Protein AF-A0A8T6N472-F1 (afdb_monomer_lite)

pLDDT: mean 92.0, std 5.85, range [60.22, 97.44]

Secondary structure (DSSP, 8-state):
---SSHHHHHHHHHHHHHHHTTS-HHHHHHHHHHHHHTSPB-S----TT-GGGPPPHHHHHHH--B-HHHHHHHHHHHHHT-TT--S-EEEEEEE-TT--EEEEEEETTTTEEESSSTT--EEGGG---EEEEEEEGGGS---

Sequence (143 aa):
MWPDKFEDRLRSWHDLRQFVQSIPLRDQLNAIAKWWGHCPRISHAIHWNDQSNWPDPWDLLADNSFDDLAIALGMSYTITMLEDLDSSVEIALATDDHAQEYNLVMVDDRKYILNYEPWEAVSTERFEFNITKTIDARTIRIE

Foldseek 3Di:
DQDPDLVVNVVVLVVLLVVLLVDDPQVNLLSLLQRLLPQDEDPDPDDPVPLVPQDALSVLSVVSYDHLLSSLLNSQNSQVPRPPDPKWWKFFFKAAPVRDTHGWIAIRPNQWIGSPDRNHIDGCVVGDIHTPDMDGSVVHDND

Radius of gyration: 14.11 Å; chains: 1; bounding box: 33×3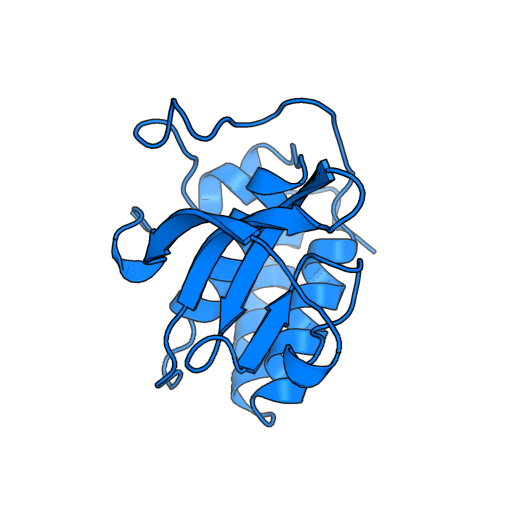0×42 Å

Structure (mmCIF, N/CA/C/O backbone):
data_AF-A0A8T6N472-F1
#
_entry.id   AF-A0A8T6N472-F1
#
loop_
_atom_site.group_PDB
_atom_site.id
_atom_site.type_symbol
_atom_site.label_atom_id
_atom_site.label_alt_id
_atom_site.label_comp_id
_atom_site.label_asym_id
_atom_site.label_entity_id
_atom_site.label_seq_id
_atom_site.pdbx_PDB_ins_code
_atom_site.Cartn_x
_atom_site.Cartn_y
_atom_site.Cartn_z
_atom_site.occupancy
_atom_site.B_iso_or_equiv
_atom_site.auth_seq_id
_atom_site.auth_comp_id
_atom_site.auth_asym_id
_atom_site.auth_atom_id
_atom_site.pdbx_PDB_model_num
ATOM 1 N N . MET A 1 1 ? 2.641 -15.829 -9.010 1.00 78.88 1 MET A N 1
ATOM 2 C CA . MET A 1 1 ? 4.016 -15.680 -9.540 1.00 78.88 1 MET A CA 1
ATOM 3 C C . MET A 1 1 ? 4.109 -14.297 -10.148 1.00 78.88 1 MET A C 1
ATOM 5 O O . MET A 1 1 ? 3.135 -13.877 -10.760 1.00 78.88 1 MET A O 1
ATOM 9 N N . TRP A 1 2 ? 5.217 -13.597 -9.926 1.00 89.00 2 TRP A N 1
ATOM 10 C CA . TRP A 1 2 ? 5.419 -12.234 -10.409 1.00 89.00 2 TRP A CA 1
ATOM 11 C C . TRP A 1 2 ? 5.883 -12.224 -11.875 1.00 89.00 2 TRP A C 1
ATOM 13 O O . TRP A 1 2 ? 6.789 -12.997 -12.187 1.00 89.00 2 TRP A O 1
ATOM 23 N N . PRO A 1 3 ? 5.283 -11.421 -12.775 1.00 90.69 3 PRO A N 1
ATOM 24 C CA . PRO A 1 3 ? 5.716 -11.374 -14.172 1.00 90.69 3 PRO A CA 1
ATOM 25 C C . PRO A 1 3 ? 7.081 -10.691 -14.376 1.00 90.69 3 PRO A C 1
ATOM 27 O O . PRO A 1 3 ? 7.349 -9.619 -13.827 1.00 90.69 3 PRO A O 1
ATOM 30 N N . ASP A 1 4 ? 7.923 -11.276 -15.233 1.00 87.56 4 ASP A N 1
ATOM 31 C CA . ASP A 1 4 ? 9.280 -10.774 -15.505 1.00 87.56 4 ASP A CA 1
ATOM 32 C C . ASP A 1 4 ? 9.296 -9.510 -16.378 1.00 87.56 4 ASP A C 1
ATOM 34 O O . ASP A 1 4 ? 10.115 -8.611 -16.170 1.00 87.56 4 ASP A O 1
ATOM 38 N N . LYS A 1 5 ? 8.387 -9.416 -17.357 1.00 92.94 5 LYS A N 1
ATOM 39 C CA . LYS A 1 5 ? 8.298 -8.272 -18.274 1.00 92.94 5 LYS A CA 1
ATOM 40 C C . LYS A 1 5 ? 7.343 -7.214 -17.748 1.00 92.94 5 LYS A C 1
ATOM 42 O O . LYS A 1 5 ? 6.293 -7.537 -17.193 1.00 92.94 5 LYS A O 1
ATOM 47 N N . PHE A 1 6 ? 7.686 -5.952 -17.986 1.00 92.50 6 PHE A N 1
ATOM 48 C CA . PHE A 1 6 ? 6.865 -4.817 -17.575 1.00 92.50 6 PHE A CA 1
ATOM 49 C C . PHE A 1 6 ? 5.447 -4.887 -18.153 1.00 92.50 6 PHE A C 1
ATOM 51 O O . PHE A 1 6 ? 4.481 -4.711 -17.420 1.00 92.50 6 PHE A O 1
ATOM 58 N N . GLU A 1 7 ? 5.297 -5.223 -19.433 1.00 95.00 7 GLU A N 1
ATOM 59 C CA . GLU A 1 7 ? 3.992 -5.287 -20.096 1.00 95.00 7 GLU A CA 1
ATOM 60 C C . GLU A 1 7 ? 3.097 -6.383 -19.503 1.00 95.00 7 GLU A C 1
ATOM 62 O O .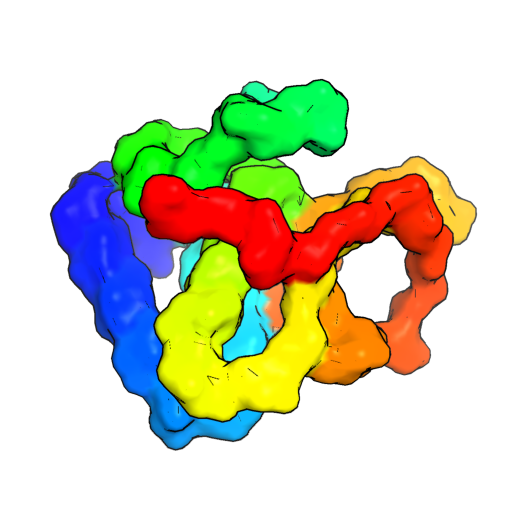 GLU A 1 7 ? 1.881 -6.208 -19.391 1.00 95.00 7 GLU A O 1
ATOM 67 N N . ASP A 1 8 ? 3.699 -7.497 -19.081 1.00 95.94 8 ASP A N 1
ATOM 68 C CA . ASP A 1 8 ? 2.989 -8.598 -18.433 1.00 95.94 8 ASP A CA 1
ATOM 69 C C . ASP A 1 8 ? 2.588 -8.227 -16.996 1.00 95.94 8 ASP A C 1
ATOM 71 O O . ASP A 1 8 ? 1.479 -8.557 -16.566 1.00 95.94 8 ASP A O 1
ATOM 75 N N . ARG A 1 9 ? 3.436 -7.481 -16.267 1.00 95.69 9 ARG A N 1
ATOM 76 C CA . ARG A 1 9 ? 3.084 -6.904 -14.955 1.00 95.69 9 ARG A CA 1
ATOM 77 C C . ARG A 1 9 ? 1.934 -5.926 -15.076 1.00 95.69 9 ARG A C 1
ATOM 79 O O . ARG A 1 9 ? 0.959 -6.046 -14.344 1.00 95.69 9 ARG A O 1
ATOM 86 N N . LEU A 1 10 ? 2.029 -5.003 -16.026 1.00 95.81 10 LEU A N 1
ATOM 87 C CA . LEU A 1 10 ? 1.024 -3.983 -16.283 1.00 95.81 10 LEU A CA 1
ATOM 88 C C . LEU A 1 10 ? -0.335 -4.611 -16.610 1.00 95.81 10 LEU A C 1
ATOM 90 O O . LEU A 1 10 ? -1.351 -4.222 -16.035 1.00 95.81 10 LEU A O 1
ATOM 94 N N . ARG A 1 11 ? -0.346 -5.628 -17.482 1.00 97.06 11 ARG A N 1
ATOM 95 C CA . ARG A 1 11 ? -1.555 -6.390 -17.813 1.00 97.06 11 ARG A CA 1
ATOM 96 C C . ARG A 1 11 ? -2.105 -7.133 -16.601 1.00 97.06 11 ARG A C 1
ATOM 98 O O . ARG A 1 11 ? -3.278 -6.981 -16.289 1.00 97.06 11 ARG A O 1
ATOM 105 N N . SER A 1 12 ? -1.266 -7.882 -15.886 1.00 97.12 12 SER A N 1
ATOM 106 C CA . SER A 1 12 ? -1.704 -8.627 -14.702 1.00 97.12 12 SER A CA 1
ATOM 107 C C . SER A 1 12 ? -2.241 -7.708 -13.600 1.00 97.12 12 SER A C 1
ATOM 109 O O . SER A 1 12 ? -3.211 -8.060 -12.932 1.00 97.12 12 SER A O 1
ATOM 111 N N . TRP A 1 13 ? -1.641 -6.532 -13.425 1.00 97.00 13 TRP A N 1
ATOM 112 C CA . TRP A 1 13 ? -2.091 -5.528 -12.467 1.00 97.00 13 TRP A CA 1
ATOM 113 C C . TRP A 1 13 ? -3.420 -4.891 -12.885 1.00 97.00 13 TRP A C 1
ATOM 115 O O . TRP A 1 13 ? -4.286 -4.650 -12.044 1.00 97.00 13 TRP A O 1
ATOM 125 N N . HIS A 1 14 ? -3.615 -4.648 -14.183 1.00 96.44 14 HIS A N 1
ATOM 126 C CA . HIS A 1 14 ? -4.904 -4.218 -14.717 1.00 96.44 14 HIS A CA 1
ATOM 127 C C . HIS A 1 14 ? -5.991 -5.275 -14.476 1.00 96.44 14 HIS A C 1
ATOM 129 O O . HIS A 1 14 ? -7.039 -4.948 -13.919 1.00 96.44 14 HIS A O 1
ATOM 135 N N . ASP A 1 15 ? -5.718 -6.540 -14.808 1.00 96.88 15 ASP A N 1
ATOM 136 C CA . ASP A 1 15 ? -6.649 -7.656 -14.609 1.00 96.88 15 ASP A CA 1
ATOM 137 C C . ASP A 1 15 ? -7.028 -7.820 -13.129 1.00 96.88 15 ASP A C 1
ATOM 139 O O . ASP A 1 15 ? -8.195 -8.048 -12.809 1.00 96.88 15 ASP A O 1
ATOM 143 N N . LEU A 1 16 ? -6.067 -7.638 -12.212 1.00 97.19 16 LEU A N 1
ATOM 144 C CA . LEU A 1 16 ? -6.325 -7.601 -10.771 1.00 97.19 16 LEU A CA 1
ATOM 145 C C . LEU A 1 16 ? -7.353 -6.519 -10.421 1.00 97.19 16 LEU A C 1
ATOM 147 O O . LEU A 1 16 ? -8.342 -6.828 -9.760 1.00 97.19 16 LEU A O 1
ATOM 151 N N . ARG A 1 17 ? -7.141 -5.268 -10.857 1.00 96.44 17 ARG A N 1
ATOM 152 C CA . ARG A 1 17 ? -8.054 -4.152 -10.548 1.00 96.44 17 ARG A CA 1
ATOM 153 C C . ARG A 1 17 ? -9.456 -4.375 -11.103 1.00 96.44 17 ARG A C 1
ATOM 155 O O . ARG A 1 17 ? -10.424 -3.976 -10.467 1.00 96.44 17 ARG A O 1
ATOM 162 N N . GLN A 1 18 ? -9.578 -5.014 -12.263 1.00 96.19 18 GLN A N 1
ATOM 163 C CA . GLN A 1 18 ? -10.879 -5.382 -12.827 1.00 96.19 18 GLN A CA 1
ATOM 164 C C . GLN A 1 18 ? -11.551 -6.493 -12.011 1.00 96.19 18 GLN A C 1
ATOM 166 O O . GLN A 1 18 ? -12.731 -6.406 -11.685 1.00 96.19 18 GLN A O 1
ATOM 171 N N . PHE A 1 19 ? -10.794 -7.523 -11.629 1.00 95.81 19 PHE A N 1
ATOM 172 C CA . PHE A 1 19 ? -11.306 -8.646 -10.848 1.00 95.81 19 PHE A CA 1
ATOM 173 C C . PHE A 1 19 ? -11.831 -8.213 -9.474 1.00 95.81 19 PHE A C 1
ATOM 175 O O . PHE A 1 19 ? -12.951 -8.573 -9.102 1.00 95.81 19 PHE A O 1
ATOM 182 N N . VAL A 1 20 ? -11.051 -7.431 -8.721 1.00 96.31 20 VAL A N 1
ATOM 183 C CA . VAL A 1 20 ? -11.392 -7.101 -7.328 1.00 96.31 20 VAL A CA 1
ATOM 184 C C . VAL A 1 20 ? -12.627 -6.209 -7.203 1.00 96.31 20 VAL A C 1
ATOM 186 O O . VAL A 1 20 ? -13.329 -6.293 -6.207 1.00 96.31 20 VAL A O 1
ATOM 189 N N . GLN A 1 21 ? -12.989 -5.433 -8.222 1.00 93.94 21 GLN A N 1
ATOM 190 C CA . GLN A 1 21 ? -14.225 -4.636 -8.179 1.00 93.94 21 GLN A CA 1
ATOM 191 C C . GLN A 1 21 ? -15.496 -5.497 -8.064 1.00 93.94 21 GLN A C 1
ATOM 193 O O . GLN A 1 21 ? -16.529 -5.028 -7.600 1.00 93.94 21 GLN A O 1
ATOM 198 N N . SER A 1 22 ? -15.425 -6.780 -8.433 1.00 92.56 22 SER A N 1
ATOM 199 C CA . SER A 1 22 ? -16.572 -7.696 -8.409 1.00 92.56 22 SER A CA 1
ATOM 200 C C . SER A 1 22 ? -16.758 -8.478 -7.100 1.00 92.56 22 SER A C 1
ATOM 202 O O . SER A 1 22 ? -17.678 -9.294 -7.007 1.00 92.56 22 SER A O 1
ATOM 204 N N . ILE A 1 23 ? -15.899 -8.270 -6.095 1.00 95.19 23 ILE A N 1
ATOM 205 C CA . ILE A 1 23 ? -15.888 -9.056 -4.848 1.00 95.19 23 ILE A CA 1
ATOM 206 C C . ILE A 1 23 ? -15.971 -8.159 -3.598 1.00 95.19 23 ILE A C 1
ATOM 208 O O . ILE A 1 23 ? -15.694 -6.965 -3.684 1.00 95.19 23 ILE A O 1
ATOM 212 N N . PRO A 1 24 ? -16.357 -8.690 -2.421 1.00 94.81 24 PRO A N 1
ATOM 213 C CA . PRO A 1 24 ? -16.466 -7.902 -1.189 1.00 94.81 24 PRO A CA 1
ATOM 214 C C . PRO A 1 24 ? -15.128 -7.318 -0.724 1.00 94.81 24 PRO A C 1
ATOM 216 O O . PRO A 1 24 ? -14.099 -7.972 -0.867 1.00 94.81 24 PRO A O 1
ATOM 219 N N . LEU A 1 25 ? -15.151 -6.142 -0.077 1.00 93.75 25 LEU A N 1
ATOM 220 C CA . LEU A 1 25 ? -13.961 -5.376 0.343 1.00 93.75 25 LEU A CA 1
ATOM 221 C C . LEU A 1 25 ? -12.836 -6.238 0.936 1.00 93.75 25 LEU A C 1
ATOM 223 O O . LEU A 1 25 ? -11.702 -6.171 0.479 1.00 93.75 25 LEU A O 1
ATOM 227 N N . ARG A 1 26 ? -13.136 -7.092 1.921 1.00 93.75 26 ARG A N 1
ATOM 228 C CA . ARG A 1 26 ? -12.113 -7.945 2.548 1.00 93.75 26 ARG A CA 1
ATOM 229 C C . ARG A 1 26 ? -11.412 -8.865 1.540 1.00 93.75 26 ARG A C 1
ATOM 231 O O . ARG A 1 26 ? -10.200 -9.049 1.619 1.00 93.75 26 ARG A O 1
ATOM 238 N N . ASP A 1 27 ? -12.160 -9.418 0.593 1.00 95.44 27 ASP A N 1
ATOM 239 C CA . ASP A 1 27 ? -11.617 -10.280 -0.455 1.00 95.44 27 ASP A CA 1
ATOM 240 C C . ASP A 1 27 ? -10.833 -9.470 -1.496 1.00 95.44 27 ASP A C 1
ATOM 242 O O . ASP A 1 27 ? -9.816 -9.955 -1.994 1.00 95.44 27 ASP A O 1
ATOM 246 N N . GLN A 1 28 ? -11.232 -8.216 -1.759 1.00 96.44 28 GLN A N 1
ATOM 247 C CA . GLN A 1 28 ? -10.443 -7.274 -2.564 1.00 96.44 28 GLN A CA 1
ATOM 248 C C . GLN A 1 28 ? -9.063 -7.064 -1.944 1.00 96.44 28 GLN A C 1
ATOM 250 O O . GLN A 1 28 ? -8.046 -7.282 -2.600 1.00 96.44 28 GLN A O 1
ATOM 255 N N . LEU A 1 29 ? -9.029 -6.700 -0.658 1.00 96.69 29 LEU A N 1
ATOM 256 C CA . LEU A 1 29 ? -7.792 -6.421 0.068 1.00 96.69 29 LEU A CA 1
ATOM 257 C C . LEU A 1 29 ? -6.886 -7.654 0.129 1.00 96.69 29 LEU A C 1
ATOM 259 O O . LEU A 1 29 ? -5.684 -7.535 -0.091 1.00 96.69 29 LEU A O 1
ATOM 263 N N . ASN A 1 30 ? -7.453 -8.846 0.327 1.00 96.69 30 ASN A N 1
ATOM 264 C CA . ASN A 1 30 ? -6.703 -10.100 0.272 1.00 96.69 30 ASN A CA 1
ATOM 265 C C . ASN A 1 30 ? -6.124 -10.384 -1.118 1.00 96.69 30 ASN A C 1
ATOM 267 O O . ASN A 1 30 ? -4.968 -10.788 -1.234 1.00 96.69 30 ASN A O 1
ATOM 271 N N . ALA A 1 31 ? -6.893 -10.175 -2.188 1.00 97.25 31 ALA A N 1
ATOM 272 C CA . ALA A 1 31 ? -6.402 -10.370 -3.549 1.00 97.25 31 ALA A CA 1
ATOM 273 C C . ALA A 1 31 ? -5.265 -9.390 -3.887 1.00 97.25 31 ALA A C 1
ATOM 275 O O . ALA A 1 31 ? -4.263 -9.795 -4.480 1.00 97.25 31 ALA A O 1
ATOM 276 N N . ILE A 1 32 ? -5.388 -8.132 -3.457 1.00 97.38 32 ILE A N 1
ATOM 277 C CA . ILE A 1 32 ? -4.364 -7.093 -3.625 1.00 97.38 32 ILE A CA 1
ATOM 278 C C . ILE A 1 32 ? -3.109 -7.441 -2.820 1.00 97.38 32 ILE A C 1
ATOM 280 O O . ILE A 1 32 ? -2.016 -7.470 -3.388 1.00 97.38 32 ILE A O 1
ATOM 284 N N . ALA A 1 33 ? -3.259 -7.778 -1.535 1.00 97.44 33 ALA A N 1
ATOM 285 C CA . ALA A 1 33 ? -2.153 -8.184 -0.671 1.00 97.44 33 ALA A CA 1
ATOM 286 C C . ALA A 1 33 ? -1.418 -9.404 -1.238 1.00 97.44 33 ALA A C 1
ATOM 288 O O . ALA A 1 33 ? -0.188 -9.464 -1.241 1.00 97.44 33 ALA A O 1
ATOM 289 N N . LYS A 1 34 ? -2.167 -10.366 -1.783 1.00 96.69 34 LYS A N 1
ATOM 290 C CA . LYS A 1 34 ? -1.617 -11.556 -2.429 1.00 96.69 34 LYS A CA 1
ATOM 291 C C . LYS A 1 34 ? -0.858 -11.241 -3.709 1.00 96.69 34 LYS A C 1
ATOM 293 O O . LYS A 1 34 ? 0.187 -11.839 -3.957 1.00 96.69 34 LYS A O 1
ATOM 298 N N . TRP A 1 35 ? -1.366 -10.334 -4.533 1.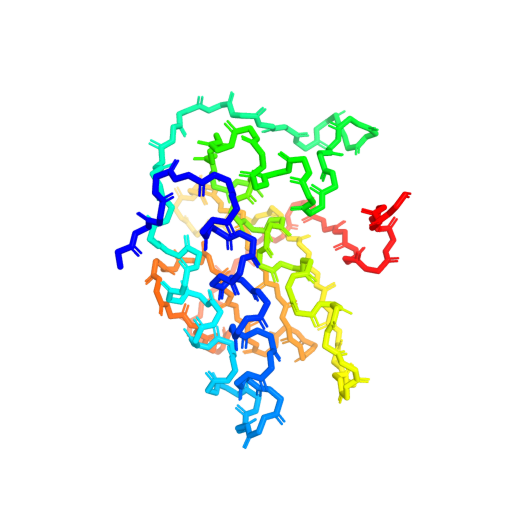00 96.94 35 TRP A N 1
ATOM 299 C CA . TRP A 1 35 ? -0.700 -9.969 -5.777 1.00 96.94 35 TRP A CA 1
ATOM 300 C C . TRP A 1 35 ? 0.626 -9.250 -5.506 1.00 96.94 35 TRP A C 1
ATOM 302 O O . TRP A 1 35 ? 1.666 -9.701 -5.983 1.00 96.94 35 TRP A O 1
ATOM 312 N N . TRP A 1 36 ? 0.609 -8.223 -4.651 1.00 96.31 36 TRP A N 1
ATOM 313 C CA . TRP A 1 36 ? 1.809 -7.477 -4.252 1.00 96.31 36 TRP A CA 1
ATOM 314 C C . TRP A 1 36 ? 2.771 -8.289 -3.382 1.00 96.31 36 TRP A C 1
ATOM 316 O O . TRP A 1 36 ? 3.978 -8.081 -3.433 1.00 96.31 36 TRP A O 1
ATOM 326 N N . GLY A 1 37 ? 2.279 -9.281 -2.639 1.00 93.69 37 GLY A N 1
ATOM 327 C CA . GLY A 1 37 ? 3.142 -10.203 -1.904 1.00 93.69 37 GLY A CA 1
ATOM 328 C C . GLY A 1 37 ? 4.104 -10.980 -2.812 1.00 93.69 37 GLY A C 1
ATOM 329 O O . GLY A 1 37 ? 5.157 -11.412 -2.340 1.00 93.69 37 GLY A O 1
ATOM 330 N N . HIS A 1 38 ? 3.768 -11.151 -4.106 1.00 92.94 38 HIS A N 1
ATOM 331 C CA . HIS A 1 38 ? 4.599 -11.875 -5.076 1.00 92.94 38 HIS A CA 1
ATOM 332 C C . HIS A 1 38 ? 5.805 -11.070 -5.551 1.00 92.94 38 HIS A C 1
ATOM 334 O O . HIS A 1 38 ? 6.697 -11.680 -6.145 1.00 92.94 38 HIS A O 1
ATOM 340 N N . CYS A 1 39 ? 5.854 -9.764 -5.285 1.00 91.69 39 CYS A N 1
ATOM 341 C CA . CYS A 1 39 ? 6.963 -8.912 -5.681 1.00 91.69 39 CYS A CA 1
ATOM 342 C C . CYS A 1 39 ? 8.308 -9.456 -5.168 1.00 91.69 39 CYS A C 1
ATOM 344 O O . CYS A 1 39 ? 8.414 -9.847 -3.999 1.00 91.69 39 CYS A O 1
ATOM 346 N N . PRO A 1 40 ? 9.360 -9.462 -6.006 1.00 89.69 40 PRO A N 1
ATOM 347 C CA . PRO A 1 40 ? 10.707 -9.726 -5.528 1.00 89.69 40 PRO A CA 1
ATOM 348 C C . PRO A 1 40 ? 11.118 -8.611 -4.563 1.00 89.69 40 PRO A C 1
ATOM 350 O O . PRO A 1 40 ? 11.117 -7.437 -4.928 1.00 89.69 40 PRO A O 1
ATOM 353 N N . ARG A 1 41 ? 11.466 -8.984 -3.327 1.00 89.00 41 ARG A N 1
ATOM 354 C CA . ARG A 1 41 ? 11.906 -8.021 -2.316 1.00 89.00 41 ARG A CA 1
ATOM 355 C C . ARG A 1 41 ? 13.378 -7.689 -2.496 1.00 89.00 41 ARG A C 1
ATOM 357 O O . ARG A 1 41 ? 14.218 -8.590 -2.534 1.00 89.00 41 ARG A O 1
ATOM 364 N N . ILE A 1 42 ? 13.677 -6.402 -2.545 1.00 86.88 42 ILE A N 1
ATOM 365 C CA . ILE A 1 42 ? 15.030 -5.868 -2.448 1.00 86.88 42 ILE A CA 1
ATOM 366 C C . ILE A 1 42 ? 15.148 -5.004 -1.195 1.00 86.88 42 ILE A C 1
ATOM 368 O O . ILE A 1 42 ? 14.162 -4.666 -0.544 1.00 86.88 42 ILE A O 1
ATOM 372 N N . SER A 1 43 ? 16.374 -4.642 -0.842 1.00 80.19 43 SER A N 1
ATOM 373 C CA . SER A 1 43 ? 16.624 -3.724 0.265 1.00 80.19 43 SER A CA 1
ATOM 374 C C . SER A 1 43 ? 16.711 -2.281 -0.240 1.00 80.19 43 SER A C 1
ATOM 376 O O . SER A 1 43 ? 17.426 -2.034 -1.204 1.00 80.19 43 SER A O 1
ATOM 378 N N . HIS A 1 44 ? 16.079 -1.349 0.484 1.00 74.81 44 HIS A N 1
ATOM 379 C CA . HIS A 1 44 ? 16.249 0.109 0.348 1.00 74.81 44 HIS A CA 1
ATOM 380 C C . HIS A 1 44 ? 15.940 0.664 -1.055 1.00 74.81 44 HIS A C 1
ATOM 382 O O . HIS A 1 44 ? 16.829 1.175 -1.733 1.00 74.81 44 HIS A O 1
ATOM 388 N N . ALA A 1 45 ? 14.678 0.580 -1.476 1.00 77.19 45 ALA A N 1
ATOM 389 C CA . ALA A 1 45 ? 14.196 1.205 -2.704 1.00 77.19 45 ALA A CA 1
ATOM 390 C C . ALA A 1 45 ? 13.764 2.663 -2.462 1.00 77.19 45 ALA A C 1
ATOM 392 O O . ALA A 1 45 ? 14.187 3.547 -3.204 1.00 77.19 45 ALA A O 1
ATOM 393 N N . ILE A 1 46 ? 12.962 2.932 -1.421 1.00 90.38 46 ILE A N 1
ATOM 394 C CA . ILE A 1 46 ? 12.409 4.268 -1.135 1.00 90.38 46 ILE A CA 1
ATOM 395 C C . ILE A 1 46 ? 12.357 4.588 0.367 1.00 90.38 46 ILE A C 1
ATOM 397 O O . ILE A 1 46 ? 12.422 3.713 1.229 1.00 90.38 46 ILE A O 1
ATOM 401 N N . HIS A 1 47 ? 12.233 5.878 0.708 1.00 91.81 47 HIS A N 1
ATOM 402 C CA . HIS A 1 47 ? 12.293 6.345 2.097 1.00 91.81 47 HIS A CA 1
ATOM 403 C C . HIS A 1 47 ? 11.213 7.372 2.458 1.00 91.81 47 HIS A C 1
ATOM 405 O O . HIS A 1 47 ? 10.900 8.277 1.690 1.00 91.81 47 HIS A O 1
ATOM 411 N N . TRP A 1 48 ? 10.725 7.310 3.703 1.00 92.56 48 TRP A N 1
ATOM 412 C CA . TRP A 1 48 ? 9.730 8.236 4.273 1.00 92.56 48 TRP A CA 1
ATOM 413 C C . TRP A 1 48 ? 10.121 9.713 4.295 1.00 92.56 48 TRP A C 1
ATOM 415 O O . TRP A 1 48 ? 9.246 10.565 4.436 1.00 92.56 48 TRP A O 1
ATOM 425 N N . ASN A 1 49 ? 11.415 10.021 4.238 1.00 91.06 49 ASN A N 1
ATOM 426 C CA . ASN A 1 49 ? 11.899 11.402 4.229 1.00 91.06 49 ASN A CA 1
ATOM 427 C C . ASN A 1 49 ? 11.987 11.978 2.808 1.00 91.06 49 ASN A C 1
ATOM 429 O O . ASN A 1 49 ? 12.264 13.165 2.674 1.00 91.06 49 ASN A O 1
ATOM 433 N N . ASP A 1 50 ? 11.744 11.159 1.780 1.00 90.62 50 ASP A N 1
ATOM 434 C CA . ASP A 1 50 ? 11.861 11.541 0.373 1.00 90.62 50 ASP A CA 1
ATOM 435 C C . ASP A 1 50 ? 10.547 11.337 -0.400 1.00 90.62 50 ASP A C 1
ATOM 437 O O . ASP A 1 50 ? 10.513 10.829 -1.517 1.00 90.62 50 ASP A O 1
ATOM 441 N N . GLN A 1 51 ? 9.432 11.720 0.230 1.00 89.56 51 GLN A N 1
ATOM 442 C CA . GLN A 1 51 ? 8.077 11.528 -0.311 1.00 89.56 51 GLN A CA 1
ATOM 443 C C . GLN A 1 51 ? 7.864 12.217 -1.660 1.00 89.56 51 GLN A C 1
ATOM 445 O O . GLN A 1 51 ? 7.104 11.730 -2.489 1.00 89.56 51 GLN A O 1
ATOM 4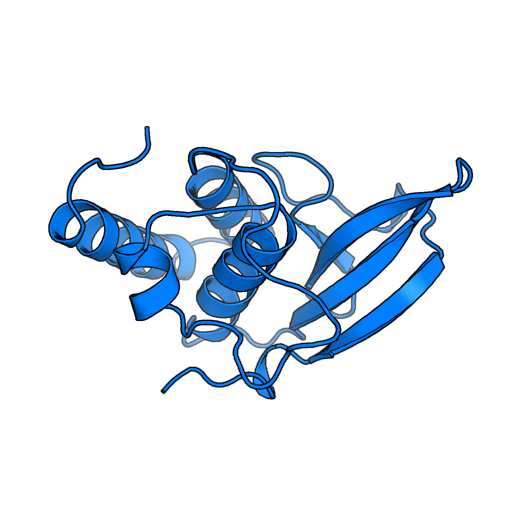50 N N . SER A 1 52 ? 8.545 13.339 -1.908 1.00 88.62 52 SER A N 1
ATOM 451 C CA . SER A 1 52 ? 8.470 14.047 -3.190 1.00 88.62 52 SER A CA 1
ATOM 452 C C . SER A 1 52 ? 9.038 13.254 -4.366 1.00 88.62 52 SER A C 1
ATOM 454 O O . SER A 1 52 ? 8.699 13.574 -5.502 1.00 88.62 52 SER A O 1
ATOM 456 N N . ASN A 1 53 ? 9.887 12.259 -4.093 1.00 90.50 53 ASN A N 1
ATOM 457 C CA . ASN A 1 53 ? 10.508 11.386 -5.087 1.00 90.50 53 ASN A CA 1
ATOM 458 C C . ASN A 1 53 ? 9.929 9.965 -5.055 1.00 90.50 53 ASN A C 1
ATOM 460 O O . ASN A 1 53 ? 10.503 9.060 -5.657 1.00 90.50 53 ASN A O 1
ATOM 464 N N . TRP A 1 54 ? 8.828 9.732 -4.333 1.00 93.69 54 TRP A N 1
ATOM 465 C CA . TRP A 1 54 ? 8.163 8.435 -4.390 1.00 93.69 54 TRP A CA 1
ATOM 466 C C . TRP A 1 54 ? 7.664 8.165 -5.813 1.00 93.69 54 TRP A C 1
ATOM 468 O O . TRP A 1 54 ? 7.085 9.068 -6.424 1.00 93.69 54 TRP A O 1
ATOM 478 N N . PRO A 1 55 ? 7.889 6.949 -6.342 1.00 93.62 55 PRO A N 1
ATOM 479 C CA . PRO A 1 55 ? 7.465 6.603 -7.686 1.00 93.62 55 PRO A CA 1
ATOM 480 C C . PRO A 1 55 ? 5.941 6.600 -7.767 1.00 93.62 55 PRO A C 1
ATOM 482 O O . PRO A 1 55 ? 5.246 6.257 -6.802 1.00 93.62 55 PRO A O 1
ATOM 485 N N . ASP A 1 56 ? 5.424 6.947 -8.938 1.00 94.44 56 ASP A N 1
ATOM 486 C CA . ASP A 1 56 ? 4.023 6.718 -9.262 1.00 94.44 56 ASP A CA 1
ATOM 487 C C . ASP A 1 56 ? 3.761 5.200 -9.461 1.00 94.44 56 AS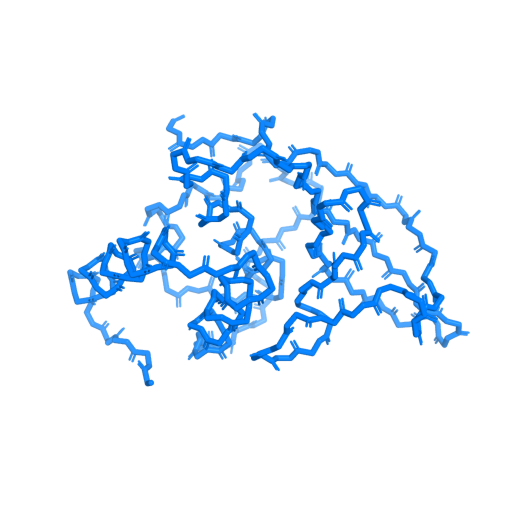P A C 1
ATOM 489 O O . ASP A 1 56 ? 4.697 4.387 -9.452 1.00 94.44 56 ASP A O 1
ATOM 493 N N . PRO A 1 57 ? 2.499 4.762 -9.610 1.00 93.44 57 PRO A N 1
ATOM 494 C CA . PRO A 1 57 ? 2.188 3.342 -9.758 1.00 93.44 57 PRO A CA 1
ATOM 495 C C . PRO A 1 57 ? 2.831 2.681 -10.989 1.00 93.44 57 PRO A C 1
ATOM 497 O O . PRO A 1 57 ? 3.097 1.476 -10.977 1.00 93.44 57 PRO A O 1
ATOM 500 N N . TRP A 1 58 ? 3.047 3.433 -12.067 1.00 94.38 58 TRP A N 1
ATOM 501 C CA . TRP A 1 58 ? 3.600 2.939 -13.325 1.00 94.38 58 TRP A CA 1
ATOM 502 C C . TRP A 1 58 ? 5.114 2.788 -13.232 1.00 94.38 58 TRP A C 1
ATOM 504 O O . TRP A 1 58 ? 5.631 1.722 -13.578 1.00 94.38 58 TRP A O 1
ATOM 514 N N . ASP A 1 59 ? 5.797 3.803 -12.704 1.00 93.50 59 ASP A N 1
ATOM 515 C CA . ASP A 1 59 ? 7.233 3.789 -12.427 1.00 93.50 59 ASP A CA 1
ATOM 516 C C . ASP A 1 59 ? 7.581 2.653 -11.464 1.00 93.50 59 ASP A C 1
ATOM 518 O O . ASP A 1 59 ? 8.498 1.873 -11.717 1.00 93.50 59 ASP A O 1
ATOM 522 N N . LEU A 1 60 ? 6.770 2.465 -10.419 1.00 93.19 60 LEU A N 1
ATOM 523 C CA . LEU A 1 60 ? 6.930 1.386 -9.448 1.00 93.19 60 LEU A CA 1
ATOM 524 C C . LEU A 1 60 ? 6.916 -0.007 -10.116 1.00 93.19 60 LEU A C 1
ATOM 526 O O . LEU A 1 60 ? 7.710 -0.889 -9.773 1.00 93.19 60 LEU A O 1
ATOM 530 N N . LEU A 1 61 ? 6.042 -0.220 -11.105 1.00 93.56 61 LEU A N 1
ATOM 531 C CA . LEU A 1 61 ? 5.999 -1.464 -11.881 1.00 93.56 61 LEU A CA 1
ATOM 532 C C . LEU A 1 61 ? 7.126 -1.574 -12.914 1.00 93.56 61 LEU A C 1
ATOM 534 O O . LEU A 1 61 ? 7.556 -2.694 -13.227 1.00 93.56 61 LEU A O 1
ATOM 538 N N . ALA A 1 62 ? 7.576 -0.452 -13.471 1.00 92.44 62 ALA A N 1
ATOM 539 C CA . ALA A 1 62 ? 8.658 -0.399 -14.447 1.00 92.44 62 ALA A CA 1
ATOM 540 C C . ALA A 1 62 ? 10.004 -0.746 -13.798 1.00 92.44 62 ALA A C 1
ATOM 542 O O . ALA A 1 62 ? 10.667 -1.678 -14.263 1.00 92.44 62 ALA A O 1
ATOM 543 N N . ASP A 1 63 ? 10.337 -0.089 -12.684 1.00 89.31 63 ASP A N 1
ATOM 544 C CA . ASP A 1 63 ? 11.593 -0.257 -11.942 1.00 89.31 63 ASP A CA 1
ATOM 545 C C . ASP A 1 63 ? 11.745 -1.645 -11.318 1.00 89.31 63 ASP A C 1
ATOM 547 O O . ASP A 1 63 ? 12.865 -2.130 -11.130 1.00 89.31 63 ASP A O 1
ATOM 551 N N . ASN A 1 64 ? 10.624 -2.310 -11.013 1.00 89.62 64 ASN A N 1
ATOM 552 C CA . ASN A 1 64 ? 10.595 -3.686 -10.513 1.00 89.62 64 ASN A CA 1
ATOM 553 C C . ASN A 1 64 ? 11.457 -3.896 -9.249 1.00 89.62 64 ASN A C 1
ATOM 555 O O . ASN A 1 64 ? 12.059 -4.956 -9.057 1.00 89.62 64 ASN A O 1
ATOM 559 N N . SER A 1 65 ? 11.528 -2.860 -8.415 1.00 87.81 65 SER A N 1
ATOM 560 C CA . SER A 1 65 ? 12.400 -2.743 -7.250 1.00 87.81 65 SER A CA 1
ATOM 561 C C . SER A 1 65 ? 11.542 -2.451 -6.023 1.00 87.81 65 SER A C 1
ATOM 563 O O . SER A 1 65 ? 11.075 -1.332 -5.838 1.00 87.81 65 SER A O 1
ATOM 565 N N . PHE A 1 66 ? 11.296 -3.474 -5.204 1.00 90.25 66 PHE A N 1
ATOM 566 C CA . PHE A 1 66 ? 10.316 -3.405 -4.121 1.00 90.25 66 PHE A CA 1
ATOM 567 C C . PHE A 1 66 ? 10.965 -3.648 -2.758 1.00 90.25 66 PHE A C 1
ATOM 569 O O . PHE A 1 66 ? 11.342 -4.775 -2.443 1.00 90.25 66 PHE A O 1
ATOM 576 N N . ASP A 1 67 ? 11.075 -2.606 -1.938 1.00 92.38 67 ASP A N 1
ATOM 577 C CA . ASP A 1 67 ? 11.185 -2.763 -0.486 1.00 92.38 67 ASP A CA 1
ATOM 578 C C . ASP A 1 67 ? 9.790 -2.745 0.165 1.00 92.38 67 ASP A C 1
ATOM 580 O O . ASP A 1 67 ? 8.768 -2.636 -0.517 1.00 92.38 67 ASP A O 1
ATOM 584 N N . ASP A 1 68 ? 9.718 -2.865 1.490 1.00 93.44 68 ASP A N 1
ATOM 585 C CA . ASP A 1 68 ? 8.423 -2.938 2.174 1.00 93.44 68 ASP A CA 1
ATOM 586 C C . ASP A 1 68 ? 7.596 -1.649 2.035 1.00 93.44 68 ASP A C 1
ATOM 588 O O . ASP A 1 68 ? 6.368 -1.722 2.003 1.00 93.44 68 ASP A O 1
ATOM 592 N N . LEU A 1 69 ? 8.233 -0.477 1.909 1.00 95.31 69 LEU A N 1
ATOM 593 C CA . LEU A 1 69 ? 7.522 0.786 1.691 1.00 95.31 69 LEU A CA 1
ATOM 594 C C . LEU A 1 69 ? 7.004 0.883 0.252 1.00 95.31 69 LEU A C 1
ATOM 596 O O . LEU A 1 69 ? 5.865 1.288 0.044 1.00 95.31 69 LEU A O 1
ATOM 600 N N . ALA A 1 70 ? 7.792 0.451 -0.730 1.00 95.44 70 ALA A N 1
ATOM 601 C CA . ALA A 1 70 ? 7.397 0.353 -2.131 1.00 95.44 70 ALA A CA 1
ATOM 602 C C . ALA A 1 70 ? 6.213 -0.610 -2.319 1.00 95.44 70 ALA A C 1
ATOM 604 O O . ALA A 1 70 ? 5.292 -0.323 -3.080 1.00 95.44 70 ALA A O 1
ATOM 605 N N . ILE A 1 71 ? 6.186 -1.726 -1.584 1.00 95.88 71 ILE A N 1
ATOM 606 C CA . ILE A 1 71 ? 5.049 -2.656 -1.573 1.00 95.88 71 ILE A CA 1
ATOM 607 C C . ILE A 1 71 ? 3.807 -1.995 -0.966 1.00 95.88 71 ILE A C 1
ATOM 609 O O . ILE A 1 71 ? 2.730 -2.070 -1.560 1.00 95.88 71 ILE A O 1
ATOM 613 N N . ALA A 1 72 ? 3.942 -1.324 0.183 1.00 96.62 72 ALA A N 1
ATOM 614 C CA . ALA A 1 72 ? 2.838 -0.592 0.804 1.00 96.62 72 ALA A CA 1
ATOM 615 C C . ALA A 1 72 ? 2.277 0.490 -0.136 1.00 96.62 72 ALA A C 1
ATOM 617 O O . ALA A 1 72 ? 1.062 0.628 -0.276 1.00 96.62 72 ALA A O 1
ATOM 618 N N . LEU A 1 73 ? 3.161 1.204 -0.834 1.00 96.12 73 LEU A N 1
ATOM 619 C CA . LEU A 1 73 ? 2.814 2.210 -1.831 1.00 96.12 73 LEU A CA 1
ATOM 620 C C . LEU A 1 73 ? 2.068 1.594 -3.028 1.00 96.12 73 LEU A C 1
ATOM 622 O O . LEU A 1 73 ? 1.019 2.081 -3.437 1.00 96.12 73 LEU A O 1
ATOM 626 N N . GLY A 1 74 ? 2.541 0.458 -3.541 1.00 96.31 74 GLY A N 1
ATOM 627 C CA . GLY A 1 74 ? 1.858 -0.275 -4.605 1.00 96.31 74 GLY A CA 1
ATOM 628 C C . GLY A 1 74 ? 0.458 -0.753 -4.210 1.00 96.31 74 GLY A C 1
ATOM 629 O O . GLY A 1 74 ? -0.501 -0.616 -4.982 1.00 96.31 74 GLY A O 1
ATOM 630 N N . MET A 1 75 ? 0.309 -1.279 -2.990 1.00 97.38 75 MET A N 1
ATOM 631 C CA . MET A 1 75 ? -0.990 -1.680 -2.449 1.00 97.38 75 MET A CA 1
ATOM 632 C C . MET A 1 75 ? -1.929 -0.476 -2.320 1.00 97.38 75 MET A C 1
ATOM 634 O O . MET A 1 75 ? -3.066 -0.554 -2.787 1.00 97.38 75 MET A O 1
ATOM 638 N N . SER A 1 76 ? -1.467 0.641 -1.752 1.00 96.88 76 SER A N 1
ATOM 639 C CA . SER A 1 76 ? -2.297 1.834 -1.550 1.00 96.88 76 SER A CA 1
ATOM 640 C C . SER A 1 76 ? -2.742 2.462 -2.872 1.00 96.88 76 SER A C 1
ATOM 642 O O . SER A 1 76 ? -3.921 2.789 -3.013 1.00 96.88 76 SER A O 1
ATOM 644 N N . TYR A 1 77 ? -1.866 2.531 -3.880 1.00 96.38 77 TYR A N 1
ATOM 645 C CA . TYR A 1 77 ? -2.233 2.952 -5.232 1.00 96.38 77 TYR A CA 1
ATOM 646 C C . TYR A 1 77 ? -3.289 2.039 -5.844 1.00 96.38 77 TYR A C 1
ATOM 648 O O . TYR A 1 77 ? -4.300 2.512 -6.354 1.00 96.38 77 TYR A O 1
ATOM 656 N N . THR A 1 78 ? -3.098 0.722 -5.748 1.00 96.44 78 THR A N 1
ATOM 657 C CA . THR A 1 78 ? -4.045 -0.254 -6.308 1.00 96.44 78 THR A CA 1
ATOM 658 C C . THR A 1 78 ? -5.444 -0.072 -5.734 1.00 96.44 78 THR A C 1
ATOM 660 O O . THR A 1 78 ? -6.413 -0.119 -6.483 1.00 96.44 78 THR A O 1
ATOM 663 N N . ILE A 1 79 ? -5.528 0.148 -4.421 1.00 95.75 79 ILE A N 1
ATOM 664 C CA . ILE A 1 79 ? -6.774 0.353 -3.680 1.00 95.75 79 ILE A CA 1
ATOM 665 C C . ILE A 1 79 ? -7.405 1.704 -4.051 1.00 95.75 79 ILE A C 1
ATOM 667 O O . ILE A 1 79 ? -8.592 1.768 -4.348 1.00 95.75 79 ILE A O 1
ATOM 671 N N . THR A 1 80 ? -6.608 2.773 -4.100 1.00 94.25 80 THR A N 1
ATOM 672 C CA . THR A 1 80 ? -7.082 4.137 -4.410 1.00 94.25 80 THR A CA 1
ATOM 673 C C . THR A 1 80 ? -7.576 4.276 -5.854 1.00 94.25 80 THR A C 1
ATOM 675 O O . THR A 1 80 ? -8.413 5.124 -6.142 1.00 94.25 80 THR A O 1
ATOM 678 N N . MET A 1 81 ? -7.088 3.433 -6.765 1.00 94.00 81 MET A N 1
ATOM 679 C CA . MET A 1 81 ? -7.498 3.403 -8.173 1.00 94.00 81 MET A CA 1
ATOM 680 C C . MET A 1 81 ? -8.746 2.544 -8.448 1.00 94.00 81 MET A C 1
ATOM 682 O O . MET A 1 81 ? -9.089 2.343 -9.614 1.00 94.00 81 MET A O 1
ATOM 686 N N . LEU A 1 82 ? -9.399 1.986 -7.424 1.00 93.31 82 LEU A N 1
ATOM 687 C CA . LEU A 1 82 ? -10.670 1.275 -7.591 1.00 93.31 82 LEU A CA 1
ATOM 688 C C . LEU A 1 82 ? -11.824 2.283 -7.685 1.00 93.31 82 LEU A C 1
ATOM 690 O O . LEU A 1 82 ? -11.933 3.168 -6.843 1.00 93.31 82 LEU A O 1
ATOM 694 N N . GLU A 1 83 ? -12.692 2.134 -8.689 1.00 85.00 83 GLU A N 1
ATOM 695 C CA . GLU A 1 83 ? -13.739 3.123 -9.003 1.00 85.00 83 GLU A CA 1
ATOM 696 C C . GLU A 1 83 ? -14.791 3.269 -7.889 1.00 85.00 83 GLU A C 1
ATOM 698 O O . GLU A 1 83 ? -15.217 4.382 -7.588 1.00 85.00 83 GLU A O 1
ATOM 703 N N . ASP A 1 84 ? -15.158 2.163 -7.236 1.00 80.88 84 ASP A N 1
ATOM 704 C CA . ASP A 1 84 ? -16.254 2.111 -6.256 1.00 80.88 84 ASP A CA 1
ATOM 705 C C . ASP A 1 84 ? -15.785 2.082 -4.789 1.00 80.88 84 ASP A C 1
ATOM 707 O O . ASP A 1 84 ? -16.565 1.770 -3.882 1.00 80.88 84 ASP A O 1
ATOM 711 N N . LEU A 1 85 ? -14.505 2.360 -4.516 1.00 81.94 85 LEU A N 1
ATOM 712 C CA . LEU A 1 85 ? -13.996 2.265 -3.152 1.00 81.94 85 LEU A CA 1
ATOM 713 C C . LEU A 1 85 ? -14.303 3.520 -2.324 1.00 81.94 85 LEU A C 1
ATOM 715 O O . LEU A 1 85 ? -13.542 4.489 -2.303 1.00 81.94 85 LEU A O 1
ATOM 719 N N . ASP A 1 86 ? -15.370 3.440 -1.534 1.00 84.19 86 ASP A N 1
ATOM 720 C CA . ASP A 1 86 ? -15.692 4.416 -0.489 1.00 84.19 86 ASP A CA 1
ATOM 721 C C . ASP A 1 86 ? -15.058 4.026 0.856 1.00 84.19 86 ASP A C 1
ATOM 723 O O . ASP A 1 86 ? -15.722 3.660 1.824 1.00 84.19 86 ASP A O 1
ATOM 727 N N . SER A 1 87 ? -13.728 3.995 0.903 1.00 89.88 87 SER A N 1
ATOM 728 C CA . SER A 1 87 ? -12.978 3.703 2.129 1.00 89.88 87 SER A CA 1
ATOM 729 C C . SER A 1 87 ? -11.746 4.590 2.234 1.00 89.88 87 SER A C 1
ATOM 731 O O . SER A 1 87 ? -11.134 4.948 1.222 1.00 89.88 87 SER A O 1
ATOM 733 N N . SER A 1 88 ? -11.380 4.957 3.464 1.00 94.69 88 SER A N 1
ATOM 734 C CA . SER A 1 88 ? -10.108 5.626 3.744 1.00 94.69 88 SER A CA 1
ATOM 735 C C . SER A 1 88 ? -8.945 4.676 3.458 1.00 94.69 88 SER A C 1
ATOM 737 O O . SER A 1 88 ? -9.075 3.461 3.621 1.00 94.69 88 SER A O 1
ATOM 739 N N . VAL A 1 89 ? -7.830 5.231 2.978 1.00 96.69 89 VAL A N 1
ATOM 740 C CA . VAL A 1 89 ? -6.604 4.492 2.661 1.00 96.69 89 VAL A CA 1
ATOM 741 C C . VAL A 1 89 ? -5.429 5.320 3.164 1.00 96.69 89 VAL A C 1
ATOM 743 O O . VAL A 1 89 ? -5.163 6.407 2.657 1.00 96.69 89 VAL A O 1
ATOM 746 N N . GLU A 1 90 ? -4.724 4.811 4.163 1.00 96.56 90 GLU A N 1
ATOM 747 C CA . GLU A 1 90 ? -3.559 5.462 4.759 1.00 96.56 90 GLU A CA 1
ATOM 748 C C . GLU A 1 90 ? -2.337 4.557 4.618 1.00 96.56 90 GLU A C 1
ATOM 750 O O . GLU A 1 90 ? -2.429 3.347 4.826 1.00 96.56 90 GLU A O 1
ATOM 755 N N . ILE A 1 91 ? -1.177 5.135 4.316 1.00 97.19 91 ILE A N 1
ATOM 756 C CA . ILE A 1 91 ? 0.107 4.458 4.515 1.00 97.19 91 ILE A CA 1
ATOM 757 C C . ILE A 1 91 ? 0.644 4.919 5.864 1.00 97.19 91 ILE A C 1
ATOM 759 O O . ILE A 1 91 ? 0.700 6.120 6.125 1.00 97.19 91 ILE A O 1
ATOM 763 N N . ALA A 1 92 ? 1.061 3.986 6.712 1.00 96.50 92 ALA A N 1
ATOM 764 C CA . ALA A 1 92 ? 1.558 4.282 8.046 1.00 96.50 92 ALA A CA 1
ATOM 765 C C . ALA A 1 92 ? 2.928 3.645 8.287 1.00 96.50 92 ALA A C 1
ATOM 767 O O . ALA A 1 92 ? 3.137 2.473 7.984 1.00 96.50 92 ALA A O 1
ATOM 768 N N . LEU A 1 93 ? 3.844 4.405 8.887 1.00 96.69 93 LEU A N 1
ATOM 769 C CA . LEU A 1 93 ? 4.990 3.832 9.584 1.00 96.69 93 LEU A CA 1
ATOM 770 C C . LEU A 1 93 ? 4.541 3.558 11.014 1.00 96.69 93 LEU A C 1
ATOM 772 O O . LEU A 1 93 ? 4.086 4.475 11.706 1.00 96.69 93 LEU A O 1
ATOM 776 N N . ALA A 1 94 ? 4.651 2.312 11.449 1.00 95.25 94 ALA A N 1
ATOM 777 C CA . ALA A 1 94 ? 4.207 1.911 12.770 1.00 95.25 94 ALA A CA 1
ATOM 778 C C . ALA A 1 94 ? 5.226 1.006 13.457 1.00 95.25 94 ALA A C 1
ATOM 780 O O . ALA A 1 94 ? 6.003 0.332 12.788 1.00 95.25 94 ALA A O 1
ATOM 781 N N . THR A 1 95 ? 5.215 0.991 14.786 1.00 95.06 95 THR A N 1
ATOM 782 C CA . THR A 1 95 ? 6.035 0.089 15.599 1.00 95.06 95 THR A CA 1
ATOM 783 C C . THR A 1 95 ? 5.161 -0.804 16.462 1.00 95.06 95 THR A C 1
ATOM 785 O O . THR A 1 95 ? 4.186 -0.315 17.038 1.00 95.06 95 THR A O 1
ATOM 788 N N . ASP A 1 96 ? 5.522 -2.076 16.593 1.00 91.06 96 ASP A N 1
ATOM 789 C CA . ASP A 1 96 ? 4.928 -2.961 17.601 1.00 91.06 96 ASP A CA 1
ATOM 790 C C . ASP A 1 96 ? 5.536 -2.741 19.004 1.00 91.06 96 ASP A C 1
ATOM 792 O O . ASP A 1 96 ? 6.373 -1.856 19.226 1.00 91.06 96 ASP A O 1
ATOM 796 N N . ASP A 1 97 ? 5.095 -3.539 19.974 1.00 89.62 97 ASP A N 1
ATOM 797 C CA . ASP A 1 97 ? 5.576 -3.539 21.360 1.00 89.62 97 ASP A CA 1
ATOM 798 C C . ASP A 1 97 ? 7.023 -4.046 21.510 1.00 89.62 97 ASP A C 1
ATOM 800 O O . ASP A 1 97 ? 7.673 -3.801 22.531 1.00 89.62 97 ASP A O 1
ATOM 804 N N . HIS A 1 98 ? 7.557 -4.690 20.474 1.00 90.56 98 HIS A N 1
ATOM 805 C CA . HIS A 1 98 ? 8.947 -5.117 20.359 1.00 90.56 98 HIS A CA 1
ATOM 806 C C . HIS A 1 98 ? 9.842 -4.087 19.653 1.00 90.56 98 HIS A C 1
ATOM 808 O O . HIS A 1 98 ? 11.027 -4.354 19.439 1.00 90.56 98 HIS A O 1
ATOM 814 N N . ALA A 1 99 ? 9.309 -2.896 19.352 1.00 89.62 99 ALA A N 1
ATOM 815 C CA . ALA A 1 99 ? 9.981 -1.824 18.620 1.00 89.62 99 ALA A CA 1
ATOM 816 C C . ALA A 1 99 ? 10.406 -2.216 17.191 1.00 89.62 99 ALA A C 1
ATOM 818 O O . ALA A 1 99 ? 11.320 -1.609 16.627 1.00 89.62 99 ALA A O 1
ATOM 819 N N . GLN A 1 100 ? 9.745 -3.208 16.593 1.00 92.69 100 GLN A N 1
ATOM 820 C CA . GLN A 1 100 ? 9.905 -3.528 15.182 1.00 92.69 100 GLN A CA 1
ATOM 821 C C . GLN A 1 100 ? 9.065 -2.567 14.340 1.00 92.69 100 GLN A C 1
ATOM 823 O O . GLN A 1 100 ? 7.891 -2.345 14.627 1.00 92.69 100 GLN A O 1
ATOM 828 N N . GLU A 1 101 ? 9.676 -1.989 13.306 1.00 93.31 101 GLU A N 1
ATOM 829 C CA . GLU A 1 101 ? 9.022 -1.060 12.381 1.00 93.31 101 GLU A CA 1
ATOM 830 C C . GLU A 1 101 ? 8.325 -1.792 11.225 1.00 93.31 101 GLU A C 1
ATOM 832 O O . GLU A 1 101 ? 8.857 -2.753 10.667 1.00 93.31 101 GLU A O 1
ATOM 837 N N . TYR A 1 102 ? 7.160 -1.282 10.824 1.00 95.12 102 TYR A N 1
ATOM 838 C CA . TYR A 1 102 ? 6.356 -1.785 9.713 1.00 95.12 102 TYR A CA 1
ATOM 839 C C . TYR A 1 102 ? 5.853 -0.634 8.838 1.00 95.12 102 TYR A C 1
ATOM 841 O O . TYR A 1 102 ? 5.431 0.409 9.342 1.00 95.12 102 TYR A O 1
ATOM 849 N N . ASN A 1 103 ? 5.840 -0.858 7.521 1.00 96.19 103 ASN A N 1
ATOM 850 C CA . ASN A 1 103 ? 5.174 0.009 6.548 1.00 96.19 103 ASN A CA 1
ATOM 851 C C . ASN A 1 103 ? 3.794 -0.575 6.245 1.00 96.19 103 ASN A C 1
ATOM 853 O O . ASN A 1 103 ? 3.669 -1.486 5.433 1.00 96.19 103 ASN A O 1
ATOM 857 N N . LEU A 1 104 ? 2.764 -0.090 6.923 1.00 96.75 104 LEU A N 1
ATOM 858 C CA . LEU A 1 104 ? 1.413 -0.636 6.852 1.00 96.75 104 LEU A CA 1
ATOM 859 C C . LEU A 1 104 ? 0.554 0.138 5.854 1.00 96.75 104 LEU A C 1
ATOM 861 O O . LEU A 1 104 ? 0.731 1.343 5.679 1.00 96.75 104 LEU A O 1
ATOM 865 N N . VAL A 1 105 ? -0.433 -0.540 5.268 1.00 97.44 105 VAL A N 1
ATOM 866 C CA . VAL A 1 105 ? -1.565 0.123 4.603 1.00 97.44 105 VAL A CA 1
ATOM 867 C C . VAL A 1 105 ? -2.812 -0.100 5.441 1.00 97.44 105 VAL A C 1
ATOM 869 O O . VAL A 1 105 ? -3.205 -1.242 5.662 1.00 97.44 105 VAL A O 1
ATOM 872 N N . MET A 1 106 ? -3.429 0.977 5.910 1.00 96.38 106 MET A N 1
ATOM 873 C CA . MET A 1 106 ? -4.641 0.941 6.722 1.00 96.38 106 MET A CA 1
ATOM 874 C C . MET A 1 106 ? -5.845 1.338 5.872 1.00 96.38 106 MET A C 1
ATOM 876 O O . MET A 1 106 ? -5.807 2.361 5.193 1.00 96.38 106 MET A O 1
ATOM 880 N N . VAL A 1 107 ? -6.907 0.532 5.907 1.00 96.56 107 VAL A N 1
ATOM 881 C CA . VAL A 1 107 ? -8.102 0.704 5.066 1.00 96.56 107 VAL A CA 1
ATOM 882 C C . VAL A 1 107 ? -9.376 0.647 5.908 1.00 96.56 107 VAL A C 1
ATOM 884 O O . VAL A 1 107 ? -9.413 -0.084 6.902 1.00 96.56 107 VAL A O 1
ATOM 887 N N . ASP A 1 108 ? -10.418 1.369 5.480 1.00 95.31 108 ASP A N 1
ATOM 888 C CA . ASP A 1 108 ? -11.761 1.375 6.100 1.00 95.31 108 ASP A CA 1
ATOM 889 C C . ASP A 1 108 ? -11.684 1.825 7.565 1.00 95.31 108 ASP A C 1
ATOM 891 O O . ASP A 1 108 ? -11.912 1.054 8.493 1.00 95.31 108 ASP A O 1
ATOM 895 N N . ASP A 1 109 ? -11.216 3.057 7.763 1.00 93.75 109 ASP A N 1
ATOM 896 C CA . ASP A 1 109 ? -10.974 3.698 9.060 1.00 93.75 109 ASP A CA 1
ATOM 897 C C . ASP A 1 109 ? -10.100 2.843 9.979 1.00 93.75 109 ASP A C 1
ATOM 899 O O . ASP A 1 109 ? -10.342 2.689 11.177 1.00 93.75 109 ASP A O 1
ATOM 903 N N . ARG A 1 110 ? -9.040 2.285 9.377 1.00 93.69 110 ARG A N 1
ATOM 904 C CA . ARG A 1 110 ? -8.064 1.400 10.026 1.00 93.69 110 ARG A CA 1
ATOM 905 C C . ARG A 1 110 ? -8.709 0.151 10.616 1.00 93.69 110 ARG A C 1
ATOM 907 O O . ARG A 1 110 ? -8.258 -0.351 11.640 1.00 93.69 110 ARG A O 1
ATOM 914 N N . LYS A 1 111 ? -9.756 -0.376 9.989 1.00 94.25 111 LYS A N 1
ATOM 915 C CA . LYS A 1 111 ? -10.311 -1.694 10.312 1.00 94.25 111 LYS A CA 1
ATOM 916 C C . LYS A 1 111 ? -9.486 -2.824 9.711 1.00 94.25 111 LYS A C 1
ATOM 918 O O . LYS A 1 111 ? -9.359 -3.885 10.322 1.00 94.25 111 LYS A O 1
ATOM 923 N N . TYR A 1 112 ? -8.913 -2.594 8.532 1.00 95.38 112 TYR A N 1
ATOM 924 C CA . TYR A 1 112 ? -8.032 -3.545 7.863 1.00 95.38 112 TYR A CA 1
ATOM 925 C C . TYR A 1 112 ? -6.608 -3.001 7.775 1.00 95.38 112 TYR A C 1
ATOM 927 O O . TYR A 1 112 ? -6.406 -1.820 7.501 1.00 95.38 112 TYR A O 1
ATOM 935 N N . ILE A 1 113 ? -5.630 -3.882 7.971 1.00 96.06 113 ILE A N 1
ATOM 936 C CA . ILE A 1 113 ? -4.204 -3.627 7.763 1.00 96.06 113 ILE A CA 1
ATOM 937 C C . ILE A 1 113 ? -3.685 -4.581 6.691 1.00 96.06 113 ILE A C 1
ATOM 939 O O . ILE A 1 113 ? -3.912 -5.788 6.761 1.00 96.06 113 ILE A O 1
ATOM 943 N N . LEU A 1 114 ? -2.960 -4.047 5.714 1.00 96.94 114 LEU A N 1
ATOM 944 C CA . LEU A 1 114 ? -2.157 -4.809 4.763 1.00 96.94 114 LEU A CA 1
ATOM 945 C C . LEU A 1 114 ? -0.670 -4.534 5.011 1.00 9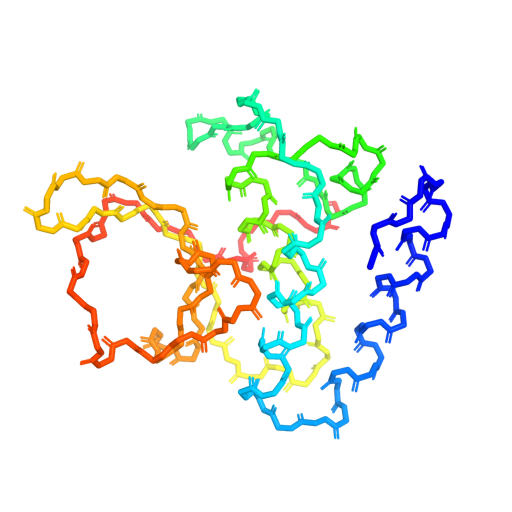6.94 114 LEU A C 1
ATOM 947 O O . LEU A 1 114 ? -0.302 -3.560 5.672 1.00 96.94 114 LEU A O 1
ATOM 951 N N . ASN A 1 115 ? 0.173 -5.395 4.437 1.00 95.44 115 ASN A N 1
ATOM 952 C CA . ASN A 1 115 ? 1.636 -5.342 4.524 1.00 95.44 115 ASN A CA 1
ATOM 953 C C . ASN A 1 115 ? 2.208 -5.507 5.947 1.00 95.44 115 ASN A C 1
ATOM 955 O O . ASN A 1 115 ? 3.383 -5.246 6.178 1.00 95.44 115 ASN A O 1
ATOM 959 N N . TYR A 1 116 ? 1.386 -5.976 6.889 1.00 92.88 116 TYR A N 1
ATOM 960 C CA . TYR A 1 116 ? 1.869 -6.549 8.145 1.00 92.88 116 TYR A CA 1
ATOM 961 C C . TYR A 1 116 ? 2.363 -7.982 7.919 1.00 92.88 116 TYR A C 1
ATOM 963 O O . TYR A 1 116 ? 3.510 -8.307 8.201 1.00 92.88 116 TYR A O 1
ATOM 971 N N . GLU A 1 117 ? 1.504 -8.805 7.315 1.00 85.81 117 GLU A N 1
ATOM 972 C CA . GLU A 1 117 ? 1.859 -10.121 6.803 1.00 85.81 117 GLU A CA 1
ATOM 973 C C . GLU A 1 117 ? 1.882 -10.080 5.275 1.00 85.81 117 GLU A C 1
ATOM 975 O O . GLU A 1 117 ? 1.028 -9.437 4.646 1.00 85.81 117 GLU A O 1
ATOM 980 N N . PRO A 1 118 ? 2.822 -10.786 4.632 1.00 82.62 118 PRO A N 1
ATOM 981 C CA . PRO A 1 118 ? 2.716 -11.049 3.214 1.00 82.62 118 PRO A CA 1
ATOM 982 C C . PRO A 1 118 ? 1.374 -11.739 2.907 1.00 82.62 118 PRO A C 1
ATOM 984 O O . PRO A 1 118 ? 0.930 -12.616 3.645 1.00 82.62 118 PRO A O 1
ATOM 987 N N . TRP A 1 119 ? 0.773 -11.411 1.762 1.00 90.38 119 TRP A N 1
ATOM 988 C CA . TRP A 1 119 ? -0.359 -12.133 1.157 1.00 90.38 119 TRP A CA 1
ATOM 989 C C . TRP A 1 119 ? -1.759 -11.950 1.752 1.00 90.38 119 TRP A C 1
ATOM 991 O O . TRP A 1 119 ? -2.712 -12.400 1.112 1.00 90.38 119 TRP A O 1
ATOM 1001 N N . GLU A 1 120 ? -1.918 -11.318 2.914 1.00 93.56 120 GLU A N 1
ATOM 1002 C CA . GLU A 1 120 ? -3.217 -11.218 3.593 1.00 93.56 120 GLU A CA 1
ATOM 1003 C C . GLU A 1 120 ? -3.481 -9.811 4.147 1.00 93.56 120 GLU A C 1
ATOM 1005 O O . GLU A 1 120 ? -2.576 -9.113 4.601 1.00 93.56 120 GLU A O 1
ATOM 1010 N N . ALA A 1 121 ? -4.753 -9.407 4.119 1.00 93.94 121 ALA A N 1
ATOM 1011 C CA . ALA A 1 121 ? -5.264 -8.272 4.868 1.00 93.94 121 ALA A CA 1
ATOM 1012 C C . ALA A 1 121 ? -5.820 -8.749 6.218 1.00 93.94 121 ALA A C 1
ATOM 1014 O O . ALA A 1 121 ? -6.721 -9.594 6.284 1.00 93.94 121 ALA A O 1
ATOM 1015 N N . VAL A 1 122 ? -5.317 -8.178 7.306 1.00 92.31 122 VAL A N 1
ATOM 1016 C CA . VAL A 1 122 ? -5.678 -8.563 8.673 1.00 92.31 122 VAL A CA 1
ATOM 1017 C C . VAL A 1 122 ? -6.589 -7.527 9.333 1.00 92.31 122 VAL A C 1
ATOM 1019 O O . VAL A 1 122 ? -6.603 -6.362 8.949 1.00 92.31 122 VAL A O 1
ATOM 1022 N N . SER A 1 123 ? -7.372 -7.954 10.329 1.00 89.50 123 SER A N 1
ATOM 1023 C CA . SER A 1 123 ? -8.185 -7.041 11.151 1.00 89.50 123 SER A CA 1
ATOM 1024 C C . SER A 1 123 ? -7.332 -6.397 12.241 1.00 89.50 123 SER A C 1
ATOM 1026 O O . SER A 1 123 ? -6.531 -7.088 12.877 1.00 89.50 123 SER A O 1
ATOM 1028 N N . THR A 1 124 ? -7.546 -5.110 12.500 1.00 83.12 124 THR A N 1
ATOM 1029 C CA . THR A 1 124 ? -6.794 -4.335 13.500 1.00 83.12 124 THR A CA 1
ATOM 1030 C C . THR A 1 124 ? -7.105 -4.691 14.940 1.00 83.12 124 THR A C 1
ATOM 1032 O O . THR A 1 124 ? -6.247 -4.525 15.795 1.00 83.12 124 THR A O 1
ATOM 1035 N N . GLU A 1 125 ? -8.256 -5.308 15.212 1.00 82.38 125 GLU A N 1
ATOM 1036 C CA . GLU A 1 125 ? -8.619 -5.815 16.546 1.00 82.38 125 GLU A CA 1
ATOM 1037 C C . GLU A 1 125 ? -7.601 -6.814 17.130 1.00 82.38 125 GLU A C 1
ATOM 1039 O O . GLU A 1 125 ? -7.657 -7.141 18.313 1.00 82.38 125 GLU A O 1
ATOM 1044 N N . ARG A 1 126 ? -6.701 -7.348 16.298 1.00 76.88 126 ARG A N 1
ATOM 1045 C CA . ARG A 1 126 ? -5.708 -8.355 16.681 1.00 76.88 126 ARG A CA 1
ATOM 1046 C C . ARG A 1 126 ? -4.316 -7.788 16.950 1.00 76.88 126 ARG A C 1
ATOM 1048 O O . ARG A 1 126 ? -3.466 -8.552 17.396 1.00 76.88 126 ARG A O 1
ATOM 1055 N N . PHE A 1 127 ? -4.075 -6.508 16.668 1.00 80.62 127 PHE A N 1
ATOM 1056 C CA . PHE A 1 127 ? -2.733 -5.934 16.693 1.00 80.62 127 PHE A CA 1
ATOM 1057 C C . PHE A 1 127 ? -2.719 -4.548 17.328 1.00 80.62 127 PHE A C 1
ATOM 1059 O O . PHE A 1 127 ? -3.523 -3.683 16.985 1.00 80.62 127 PHE A O 1
ATOM 1066 N N . GLU A 1 128 ? -1.755 -4.324 18.215 1.00 83.50 128 GLU A N 1
ATOM 1067 C CA . GLU A 1 128 ? -1.490 -3.013 18.796 1.00 83.50 128 GLU A CA 1
ATOM 1068 C C . GLU A 1 128 ? -0.229 -2.434 18.154 1.00 83.50 128 GLU A C 1
ATOM 1070 O O . GLU A 1 128 ? 0.867 -2.968 18.311 1.00 83.50 128 GLU A O 1
ATOM 1075 N N . PHE A 1 129 ? -0.391 -1.334 17.420 1.00 89.25 129 PHE A N 1
ATOM 1076 C CA . PHE A 1 129 ? 0.717 -0.613 16.802 1.00 89.25 129 PHE A CA 1
ATOM 1077 C C . PHE A 1 129 ? 0.744 0.838 17.272 1.00 89.25 129 PHE A C 1
ATOM 1079 O O . PHE A 1 129 ? -0.295 1.491 17.395 1.00 89.25 129 PHE A O 1
ATOM 1086 N N . ASN A 1 130 ? 1.945 1.377 17.453 1.00 92.94 130 ASN A N 1
ATOM 1087 C CA . ASN A 1 130 ? 2.163 2.806 17.611 1.00 92.94 130 ASN A CA 1
ATOM 1088 C C . ASN A 1 130 ? 2.484 3.426 16.246 1.00 92.94 130 ASN A C 1
ATOM 1090 O O . ASN A 1 130 ? 3.509 3.115 15.645 1.00 92.94 130 ASN A O 1
ATOM 1094 N N . ILE A 1 131 ? 1.600 4.291 15.751 1.00 94.25 131 ILE A N 1
ATOM 1095 C CA . ILE A 1 131 ? 1.775 4.972 14.464 1.00 94.25 131 ILE A CA 1
ATOM 1096 C C . ILE A 1 131 ? 2.701 6.174 14.656 1.00 94.25 131 ILE A C 1
ATOM 1098 O O . ILE A 1 131 ? 2.353 7.134 15.343 1.00 94.25 131 ILE A O 1
ATOM 1102 N N . THR A 1 132 ? 3.860 6.147 14.003 1.00 93.75 132 THR A N 1
ATOM 1103 C CA . THR A 1 132 ? 4.865 7.218 14.070 1.00 93.75 132 THR A CA 1
ATOM 1104 C C . THR A 1 132 ? 4.729 8.215 12.922 1.00 93.75 132 THR A C 1
ATOM 1106 O O . THR A 1 132 ? 4.960 9.410 13.111 1.00 93.75 132 THR A O 1
ATOM 1109 N N . LYS A 1 133 ? 4.329 7.749 11.733 1.00 94.75 133 LYS A N 1
ATOM 1110 C CA . LYS A 1 133 ? 4.010 8.580 10.562 1.00 94.75 133 LYS A CA 1
ATOM 1111 C C . LYS A 1 133 ? 2.776 8.027 9.861 1.00 94.75 133 LYS A C 1
ATOM 1113 O O . LYS A 1 133 ? 2.582 6.817 9.835 1.00 94.75 133 LYS A O 1
ATOM 1118 N N . THR A 1 134 ? 1.976 8.903 9.264 1.00 95.69 134 THR A N 1
ATOM 1119 C CA . THR A 1 134 ? 0.869 8.512 8.384 1.00 95.69 134 THR A CA 1
ATOM 1120 C C . THR A 1 134 ? 0.752 9.488 7.218 1.00 95.69 134 THR A C 1
ATOM 1122 O O . THR A 1 134 ? 1.109 10.662 7.354 1.00 95.69 134 THR A O 1
ATOM 1125 N N . ILE A 1 135 ? 0.274 8.995 6.082 1.00 95.31 135 ILE A N 1
ATOM 1126 C CA . ILE A 1 135 ? -0.077 9.779 4.901 1.00 95.31 135 ILE A CA 1
ATOM 1127 C C . ILE A 1 135 ? -1.358 9.214 4.287 1.00 95.31 135 ILE A C 1
ATOM 1129 O O . ILE A 1 135 ? -1.499 8.002 4.125 1.00 95.31 135 ILE A O 1
ATOM 1133 N N . ASP A 1 136 ? -2.290 10.099 3.939 1.00 94.44 136 ASP A N 1
ATOM 1134 C CA . ASP A 1 136 ? -3.474 9.734 3.160 1.00 94.44 136 ASP A CA 1
ATOM 1135 C C . ASP A 1 136 ? -3.033 9.400 1.729 1.00 94.44 136 ASP A C 1
ATOM 1137 O O . ASP A 1 136 ? -2.422 10.233 1.049 1.00 94.44 136 ASP A O 1
ATOM 1141 N N . ALA A 1 137 ? -3.335 8.187 1.265 1.00 92.38 137 ALA A N 1
ATOM 1142 C CA . ALA A 1 137 ? -2.925 7.714 -0.052 1.00 92.38 137 ALA A CA 1
ATOM 1143 C C . ALA A 1 137 ? -3.478 8.587 -1.190 1.00 92.38 137 ALA A C 1
ATOM 1145 O O . ALA A 1 137 ? -2.840 8.705 -2.233 1.00 92.38 137 ALA A O 1
ATOM 1146 N N . ARG A 1 138 ? -4.608 9.274 -0.976 1.00 87.25 138 ARG A N 1
ATOM 1147 C CA . ARG A 1 138 ? -5.210 10.203 -1.947 1.00 87.25 138 ARG A CA 1
ATOM 1148 C C . ARG A 1 138 ? -4.417 11.500 -2.113 1.00 87.25 138 ARG A C 1
ATOM 1150 O O . ARG A 1 138 ? -4.669 12.252 -3.048 1.00 87.25 138 ARG A O 1
ATOM 1157 N N . THR A 1 139 ? -3.480 11.786 -1.209 1.00 88.06 139 THR A N 1
ATOM 1158 C CA . THR A 1 139 ? -2.584 12.953 -1.302 1.00 88.06 139 THR A CA 1
ATOM 1159 C C . THR A 1 139 ? -1.283 12.651 -2.045 1.00 88.06 139 THR A C 1
ATOM 1161 O O . THR A 1 139 ? -0.521 13.571 -2.350 1.00 88.06 139 THR A O 1
ATOM 1164 N N . ILE A 1 140 ? -1.032 11.376 -2.350 1.00 85.56 140 ILE A N 1
ATOM 1165 C CA . ILE A 1 140 ? 0.141 10.918 -3.091 1.00 85.56 140 ILE A CA 1
ATOM 1166 C C . ILE A 1 140 ? -0.145 11.039 -4.592 1.00 85.56 140 ILE A C 1
ATOM 1168 O O . ILE A 1 140 ? -1.281 10.885 -5.039 1.00 85.56 140 ILE A O 1
ATOM 1172 N N . ARG A 1 141 ? 0.886 11.349 -5.382 1.00 74.19 141 ARG A N 1
ATOM 1173 C CA . ARG A 1 141 ? 0.759 11.496 -6.837 1.00 74.19 141 ARG A CA 1
ATOM 1174 C C . ARG A 1 141 ? 0.435 10.156 -7.495 1.00 74.19 141 ARG A C 1
ATOM 1176 O O . ARG A 1 141 ? 1.088 9.157 -7.219 1.00 74.19 141 ARG A O 1
ATOM 1183 N N . ILE A 1 142 ? -0.555 10.174 -8.382 1.00 75.56 142 ILE A N 1
ATOM 1184 C CA . ILE A 1 142 ? -0.924 9.043 -9.249 1.00 75.56 142 ILE A CA 1
ATOM 1185 C C . ILE A 1 142 ? -0.572 9.355 -10.726 1.00 75.56 142 ILE A C 1
ATOM 1187 O O . ILE A 1 142 ? -0.638 8.467 -11.575 1.00 75.56 142 ILE A O 1
ATOM 1191 N N . GLU A 1 143 ? -0.142 10.593 -11.011 1.00 60.22 143 GLU A N 1
ATOM 1192 C CA . GLU A 1 143 ? 0.273 11.130 -12.318 1.00 60.22 143 GLU A CA 1
ATOM 1193 C C . GLU A 1 143 ? 1.140 12.397 -12.170 1.00 60.22 143 GLU A C 1
ATOM 1195 O O . GLU A 1 143 ? 0.996 13.104 -11.137 1.00 60.22 143 GLU A O 1
#